Protein AF-L0GY40-F1 (afdb_monomer_lite)

Secondary structure (DSSP, 8-state):
-GGGGGTS-HHHHHHHHHHHHHHHHHHHHHHHHTSTTT-TTTS--SS-HHHHHHHHHHHTT---

pLDDT: mean 87.52, std 9.14, range [66.25, 98.56]

Sequence (64 aa):
MYKIWKIMDPRSTLLAISVFLTLLGLTIHFGLLSTEDLDWHSDGRPAPLVERAAALRAEAGLPY

Foldseek 3Di:
DVCVCVVDPPVVVVVVVVVVVVVVVVCVVVVQCPDPPRNPVPPCPPPPVVVVVVVVVVVVVDDD

Structure (mmCIF, N/CA/C/O backbone):
data_AF-L0GY40-F1
#
_entry.id   AF-L0GY40-F1
#
loop_
_atom_site.group_PDB
_atom_site.id
_atom_site.type_symbol
_atom_site.label_atom_id
_atom_site.label_alt_id
_atom_site.label_comp_id
_atom_site.label_asym_id
_atom_site.label_entity_id
_atom_site.label_seq_id
_atom_site.pdbx_PDB_ins_code
_atom_site.Cartn_x
_atom_site.Cartn_y
_atom_site.Cartn_z
_atom_site.occupancy
_atom_site.B_iso_or_equiv
_atom_site.auth_seq_id
_atom_site.auth_comp_id
_atom_site.auth_asym_id
_atom_site.auth_atom_id
_atom_site.pdbx_PDB_model_num
ATOM 1 N N . MET A 1 1 ? -4.094 0.132 28.070 1.00 74.94 1 MET A N 1
ATOM 2 C CA . MET A 1 1 ? -4.706 0.606 26.807 1.00 74.94 1 MET A CA 1
ATOM 3 C C . MET A 1 1 ? -5.691 -0.390 26.168 1.00 74.94 1 MET A C 1
ATOM 5 O O . MET A 1 1 ? -6.158 -0.141 25.072 1.00 74.94 1 MET A O 1
ATOM 9 N N . TYR A 1 2 ? -6.123 -1.463 26.850 1.00 88.12 2 TYR A N 1
ATOM 10 C CA . TYR A 1 2 ? -7.104 -2.411 26.283 1.00 88.12 2 TYR A CA 1
ATOM 11 C C . TYR A 1 2 ? -8.552 -1.882 26.261 1.00 88.12 2 TYR A C 1
ATOM 13 O O . TYR A 1 2 ? -9.413 -2.452 25.600 1.00 88.12 2 TYR A O 1
ATOM 21 N N . LYS A 1 3 ? -8.840 -0.796 26.999 1.00 92.31 3 LYS A N 1
ATOM 22 C CA . LYS A 1 3 ? -10.195 -0.237 27.132 1.00 92.31 3 LYS A CA 1
ATOM 23 C C . LYS A 1 3 ? -10.749 0.329 25.814 1.00 92.31 3 LYS A C 1
ATOM 25 O O . LYS A 1 3 ? -11.960 0.477 25.721 1.00 92.31 3 LYS A O 1
ATOM 30 N N . ILE A 1 4 ? -9.899 0.598 24.817 1.00 89.81 4 ILE A N 1
ATOM 31 C CA . ILE A 1 4 ? -10.323 1.079 23.492 1.00 89.81 4 ILE A CA 1
ATOM 32 C C . ILE A 1 4 ? -11.277 0.092 22.798 1.00 89.81 4 ILE A C 1
ATOM 34 O O . ILE A 1 4 ? -12.250 0.496 22.176 1.00 89.81 4 ILE A O 1
ATOM 38 N N . TRP A 1 5 ? -11.102 -1.208 23.038 1.00 91.12 5 TRP A N 1
ATOM 39 C CA . TRP A 1 5 ? -11.972 -2.256 22.499 1.00 91.12 5 TRP A CA 1
ATOM 40 C C . TRP A 1 5 ? -13.344 -2.351 23.180 1.00 91.12 5 TRP A C 1
ATOM 42 O O . TRP A 1 5 ? -14.162 -3.166 22.779 1.00 91.12 5 TRP A O 1
ATOM 52 N N . LYS A 1 6 ? -13.611 -1.550 24.223 1.00 90.56 6 LYS A N 1
ATOM 53 C CA . LYS A 1 6 ? -14.947 -1.480 24.845 1.00 90.56 6 LYS A CA 1
ATOM 54 C C . LYS A 1 6 ? -15.879 -0.487 24.152 1.00 90.56 6 LYS A C 1
ATOM 56 O O . LYS A 1 6 ? -17.079 -0.537 24.378 1.00 90.56 6 LYS A O 1
ATOM 61 N N . ILE A 1 7 ? -15.311 0.441 23.387 1.00 92.75 7 ILE A N 1
ATOM 62 C CA . ILE A 1 7 ? -16.029 1.498 22.659 1.00 92.75 7 ILE A CA 1
ATOM 63 C C . ILE A 1 7 ? -15.978 1.283 21.146 1.00 92.75 7 ILE A C 1
ATOM 65 O O . ILE A 1 7 ? -16.831 1.799 20.435 1.00 92.75 7 ILE A O 1
ATOM 69 N N . MET A 1 8 ? -14.996 0.525 20.655 1.00 90.75 8 MET A N 1
ATOM 70 C CA . MET A 1 8 ? -14.846 0.195 19.243 1.00 90.75 8 MET A CA 1
ATOM 71 C C . MET A 1 8 ? -15.097 -1.289 19.002 1.00 90.75 8 MET A C 1
ATOM 73 O O . MET A 1 8 ? -14.475 -2.131 19.652 1.00 90.75 8 MET A O 1
ATOM 77 N N . ASP A 1 9 ? -15.931 -1.603 18.010 1.00 93.94 9 ASP A N 1
ATOM 78 C CA . ASP A 1 9 ? -16.144 -2.982 17.577 1.00 93.94 9 ASP A CA 1
ATOM 79 C C . ASP A 1 9 ? -14.878 -3.526 16.889 1.00 93.94 9 ASP A C 1
ATOM 81 O O . ASP A 1 9 ? -14.467 -3.008 15.837 1.00 93.94 9 ASP A O 1
ATOM 85 N N . PRO A 1 10 ? -14.247 -4.587 17.431 1.00 92.69 10 PRO A N 1
ATOM 86 C CA . PRO A 1 10 ? -12.939 -5.041 16.969 1.00 92.69 10 PRO A CA 1
ATOM 87 C C . PRO A 1 10 ? -12.957 -5.535 15.523 1.00 92.69 10 PRO A C 1
ATOM 89 O O . PRO A 1 10 ? -12.054 -5.225 14.752 1.00 92.69 10 PRO A O 1
ATOM 92 N N . ARG A 1 11 ? -14.019 -6.235 15.113 1.00 95.50 11 ARG A N 1
ATOM 93 C CA . ARG A 1 11 ? -14.179 -6.724 13.736 1.00 95.50 11 ARG A CA 1
ATOM 94 C C . ARG A 1 11 ? -14.218 -5.583 12.716 1.00 95.50 11 ARG A C 1
ATOM 96 O O . ARG A 1 11 ? -13.529 -5.654 11.703 1.00 95.50 11 ARG A O 1
ATOM 103 N N . SER A 1 12 ? -15.033 -4.559 12.975 1.00 95.25 12 SER A N 1
ATOM 104 C CA . SER A 1 12 ? -15.180 -3.414 12.067 1.00 95.25 12 SER A CA 1
ATOM 105 C C . SER A 1 12 ? -13.880 -2.618 11.984 1.00 95.25 12 SER A C 1
ATOM 107 O O . SER A 1 12 ? -13.421 -2.280 10.899 1.00 95.25 12 SER A O 1
ATOM 109 N N . THR A 1 13 ? -13.227 -2.418 13.130 1.00 95.44 13 THR A N 1
ATOM 110 C CA . THR A 1 13 ? -11.939 -1.720 13.217 1.00 95.44 13 THR A CA 1
ATOM 111 C C . THR A 1 13 ? -10.850 -2.425 12.412 1.00 95.44 13 THR A C 1
ATOM 113 O O . THR A 1 13 ? -10.137 -1.774 11.652 1.00 95.44 13 THR A O 1
ATOM 116 N N . LEU A 1 14 ? -10.727 -3.750 12.546 1.00 95.75 14 LEU A N 1
ATOM 117 C CA . LEU A 1 14 ? -9.751 -4.526 11.780 1.00 95.75 14 LEU A CA 1
ATOM 118 C C . LEU A 1 14 ? -10.014 -4.412 10.277 1.00 95.75 14 LEU A C 1
ATOM 120 O O . LEU A 1 14 ? -9.083 -4.147 9.524 1.00 95.75 14 LEU A O 1
ATOM 124 N N . LEU A 1 15 ? -11.275 -4.527 9.851 1.00 97.38 15 LEU A N 1
ATOM 125 C CA . LEU A 1 15 ? -11.639 -4.371 8.443 1.00 97.38 15 LEU A CA 1
ATOM 126 C C . LEU A 1 15 ? -11.319 -2.962 7.924 1.00 97.38 15 LEU A C 1
ATOM 128 O O . LEU A 1 15 ? -10.738 -2.828 6.850 1.00 97.38 15 LEU A O 1
ATOM 132 N N . ALA A 1 16 ? -11.659 -1.924 8.690 1.00 97.06 16 ALA A N 1
ATOM 133 C CA . ALA A 1 16 ? -11.401 -0.536 8.324 1.00 97.06 16 ALA A CA 1
ATOM 134 C C . ALA A 1 16 ? -9.901 -0.269 8.153 1.00 97.06 16 ALA A C 1
ATOM 136 O O . ALA A 1 16 ? -9.500 0.320 7.152 1.00 97.06 16 ALA A O 1
ATOM 137 N N . ILE A 1 17 ? -9.068 -0.748 9.083 1.00 97.38 17 ILE A N 1
ATOM 138 C CA . ILE A 1 17 ? -7.610 -0.609 8.996 1.00 97.38 17 ILE A CA 1
ATOM 139 C C . ILE A 1 17 ? -7.063 -1.400 7.806 1.00 97.38 17 ILE A C 1
ATOM 141 O O . ILE A 1 17 ? -6.258 -0.859 7.055 1.00 97.38 17 ILE A O 1
ATOM 145 N N . SER A 1 18 ? -7.505 -2.643 7.593 1.00 97.88 18 SER A N 1
ATOM 146 C CA . SER A 1 18 ? -7.067 -3.445 6.446 1.00 97.88 18 SER A CA 1
ATOM 147 C C . SER A 1 18 ? -7.378 -2.751 5.122 1.00 97.88 18 SER A C 1
ATOM 149 O O . SER A 1 18 ? -6.478 -2.564 4.311 1.00 97.88 18 SER A O 1
ATOM 151 N N . VAL A 1 19 ? -8.621 -2.306 4.924 1.00 98.44 19 VAL A N 1
ATOM 152 C CA . VAL A 1 19 ? -9.032 -1.6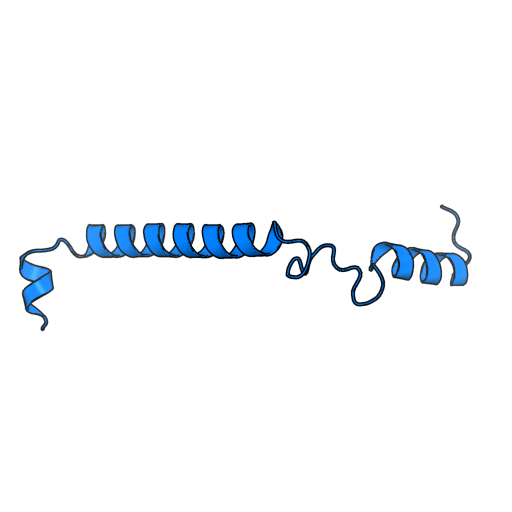14 3.694 1.00 98.44 19 VAL A CA 1
ATOM 153 C C . VAL A 1 19 ? -8.278 -0.297 3.533 1.00 98.44 19 VAL A C 1
ATOM 155 O O . VAL A 1 19 ? -7.754 -0.028 2.455 1.00 98.44 19 VAL A O 1
ATOM 158 N N . PHE A 1 20 ? -8.174 0.503 4.595 1.00 98.00 20 PHE A N 1
ATOM 159 C CA . PHE A 1 20 ? -7.453 1.773 4.561 1.00 98.00 20 PHE A CA 1
ATOM 160 C C . PHE A 1 20 ? -5.981 1.584 4.185 1.00 98.00 20 PHE A C 1
ATOM 162 O O . PHE A 1 20 ? -5.495 2.258 3.282 1.00 98.00 20 PHE A O 1
ATOM 169 N N . LEU A 1 21 ? -5.280 0.647 4.829 1.00 98.25 21 LEU A N 1
ATOM 170 C CA . LEU A 1 21 ? -3.869 0.384 4.549 1.00 98.25 21 LEU A CA 1
ATOM 171 C C . LEU A 1 21 ? -3.660 -0.196 3.150 1.00 98.25 21 LEU A C 1
ATOM 173 O O . LEU A 1 21 ? -2.702 0.187 2.484 1.00 98.25 21 LEU A O 1
ATOM 177 N N . THR A 1 22 ? -4.548 -1.071 2.673 1.00 98.44 22 THR A N 1
ATOM 178 C CA . THR A 1 22 ? -4.483 -1.579 1.297 1.00 98.44 22 THR A CA 1
ATOM 179 C C . THR A 1 22 ? -4.675 -0.454 0.286 1.00 98.44 22 THR A C 1
ATOM 181 O O . THR A 1 22 ? -3.870 -0.327 -0.633 1.00 98.44 22 THR A O 1
ATOM 184 N N . LEU A 1 23 ? -5.691 0.393 0.461 1.00 98.56 23 LEU A N 1
ATOM 185 C CA . LEU A 1 23 ? -5.930 1.527 -0.434 1.00 98.56 23 LEU A CA 1
ATOM 186 C C . LEU A 1 23 ? -4.773 2.526 -0.398 1.00 98.56 23 LEU A C 1
ATOM 188 O O . LEU A 1 23 ? -4.327 2.976 -1.451 1.00 98.56 23 LEU A O 1
ATOM 192 N N . LEU A 1 24 ? -4.255 2.837 0.791 1.00 98.44 24 LEU A N 1
ATOM 193 C CA . LEU A 1 24 ? -3.106 3.723 0.961 1.00 98.44 24 LEU A CA 1
ATOM 194 C C . LEU A 1 24 ? -1.858 3.144 0.285 1.00 98.44 24 LEU A C 1
ATOM 196 O O . LEU A 1 24 ? -1.178 3.851 -0.452 1.00 98.44 24 LEU A O 1
ATOM 200 N N . GLY A 1 25 ? -1.592 1.851 0.480 1.00 98.19 25 GLY A N 1
ATOM 201 C CA . GLY A 1 25 ? -0.492 1.146 -0.167 1.00 98.19 25 GLY A CA 1
ATOM 202 C C . GLY A 1 25 ? -0.602 1.204 -1.687 1.00 98.19 25 GLY A C 1
ATOM 203 O O . GLY A 1 25 ? 0.346 1.625 -2.344 1.00 98.19 25 GLY A O 1
ATOM 204 N N . LEU A 1 26 ? -1.764 0.862 -2.248 1.00 97.62 26 LEU A N 1
ATOM 205 C CA . LEU A 1 26 ? -2.001 0.941 -3.692 1.00 97.62 26 LEU A CA 1
ATOM 206 C C . LEU A 1 26 ? -1.844 2.371 -4.216 1.00 97.62 26 LEU A C 1
ATOM 208 O O . LEU A 1 26 ? -1.182 2.574 -5.226 1.00 97.62 26 LEU A O 1
ATOM 212 N N . THR A 1 27 ? -2.386 3.361 -3.505 1.00 98.06 27 THR A N 1
ATOM 213 C CA . THR A 1 27 ? -2.270 4.781 -3.873 1.00 98.06 27 THR A CA 1
ATOM 214 C C . THR A 1 27 ? -0.812 5.211 -3.967 1.00 98.06 27 THR A C 1
ATOM 216 O O . THR A 1 27 ? -0.430 5.867 -4.929 1.00 98.06 27 THR A O 1
ATOM 219 N N . ILE A 1 28 ? 0.019 4.809 -3.002 1.00 97.06 28 ILE A N 1
ATOM 220 C CA . ILE A 1 28 ? 1.451 5.116 -3.015 1.00 97.06 28 ILE A CA 1
ATOM 221 C C . ILE A 1 28 ? 2.135 4.419 -4.196 1.00 97.06 28 ILE A C 1
ATOM 223 O O . ILE A 1 28 ? 2.842 5.082 -4.944 1.00 97.06 28 ILE A O 1
ATOM 227 N N . HIS A 1 29 ? 1.898 3.121 -4.418 1.00 95.44 29 HIS A N 1
ATOM 228 C CA . HIS A 1 29 ? 2.547 2.391 -5.515 1.00 95.44 29 HIS A CA 1
ATOM 229 C C . HIS A 1 29 ? 2.168 2.965 -6.879 1.00 95.44 29 HIS A C 1
ATOM 231 O O . HIS A 1 29 ? 3.057 3.285 -7.658 1.00 95.44 29 HIS A O 1
ATOM 237 N N . PHE A 1 30 ? 0.873 3.148 -7.150 1.00 95.50 30 PHE A N 1
ATOM 238 C CA . PHE A 1 30 ? 0.419 3.753 -8.403 1.00 95.50 30 PHE A CA 1
ATOM 239 C C . PHE A 1 30 ? 0.869 5.210 -8.536 1.00 95.50 30 PHE A C 1
ATOM 241 O O . PHE A 1 30 ? 1.152 5.656 -9.642 1.00 95.50 30 PHE A O 1
ATOM 248 N N . GLY A 1 31 ? 0.989 5.935 -7.422 1.00 95.44 31 GLY A N 1
ATOM 249 C CA . GLY A 1 31 ? 1.565 7.274 -7.399 1.00 95.44 31 GLY A CA 1
ATOM 250 C C . GLY A 1 31 ? 3.027 7.284 -7.845 1.00 95.44 31 GLY A C 1
ATOM 251 O O . GLY A 1 31 ? 3.373 8.061 -8.726 1.00 95.44 31 GLY A O 1
ATOM 252 N N . LEU A 1 32 ? 3.868 6.402 -7.292 1.00 95.25 32 LEU A N 1
ATOM 253 C CA . LEU A 1 32 ? 5.278 6.275 -7.689 1.00 95.25 32 LEU A CA 1
ATOM 254 C C . LEU A 1 32 ? 5.410 5.813 -9.143 1.00 95.25 32 LEU A C 1
ATOM 256 O O . LEU A 1 32 ? 6.190 6.389 -9.896 1.00 95.25 32 LEU A O 1
ATOM 260 N N . LEU A 1 33 ? 4.609 4.826 -9.544 1.00 94.19 33 LEU A N 1
ATOM 261 C CA . LEU A 1 33 ? 4.615 4.279 -10.900 1.00 94.19 33 LEU A CA 1
ATOM 262 C C . LEU A 1 33 ? 4.164 5.291 -11.963 1.00 94.19 33 LEU A C 1
ATOM 264 O O . LEU A 1 33 ? 4.468 5.134 -13.135 1.00 94.19 33 LEU A O 1
ATOM 268 N N . SER A 1 34 ? 3.425 6.328 -11.564 1.00 91.81 34 SER A N 1
ATOM 269 C CA . SER A 1 34 ? 3.019 7.416 -12.454 1.00 91.81 34 SER A CA 1
ATOM 270 C C . SER A 1 34 ? 4.106 8.484 -12.638 1.00 91.81 34 SER A C 1
ATOM 272 O O . SER A 1 34 ? 3.892 9.417 -13.414 1.00 91.81 34 SER A O 1
ATOM 274 N N . THR A 1 35 ? 5.221 8.418 -11.904 1.00 91.69 35 THR A N 1
ATOM 275 C CA . THR A 1 35 ? 6.320 9.389 -12.034 1.00 91.69 35 THR A CA 1
ATOM 276 C C . THR A 1 35 ? 7.318 8.964 -13.106 1.00 91.69 35 THR A C 1
ATOM 278 O O . THR A 1 35 ? 7.505 7.776 -13.338 1.00 91.69 35 THR A O 1
ATOM 281 N N . GLU A 1 36 ? 7.987 9.935 -13.734 1.00 83.88 36 GLU A N 1
ATOM 282 C CA . GLU A 1 36 ? 8.966 9.663 -14.799 1.00 83.88 36 GLU A CA 1
ATOM 283 C C . GLU A 1 36 ? 10.232 8.961 -14.275 1.00 83.88 36 GLU A C 1
ATOM 285 O O . GLU A 1 36 ? 10.767 8.089 -14.949 1.00 83.88 36 GLU A O 1
ATOM 290 N N . ASP A 1 37 ? 10.683 9.300 -13.062 1.00 85.06 37 ASP A N 1
ATOM 291 C CA . ASP A 1 37 ? 11.961 8.816 -12.521 1.00 85.06 37 ASP A CA 1
ATOM 292 C C . ASP A 1 37 ? 11.842 7.578 -11.618 1.00 85.06 37 ASP A C 1
ATOM 294 O O . ASP A 1 37 ? 12.808 6.829 -11.475 1.00 85.06 37 ASP A O 1
ATOM 298 N N . LEU A 1 38 ? 10.702 7.379 -10.941 1.00 89.06 38 LEU A N 1
ATOM 299 C CA . LEU A 1 38 ? 10.539 6.303 -9.948 1.00 89.06 38 LEU A CA 1
ATOM 300 C C . LEU A 1 38 ? 9.741 5.108 -10.481 1.00 89.06 38 LEU A C 1
ATOM 302 O O . LEU A 1 38 ? 9.527 4.153 -9.731 1.00 89.06 38 LEU A O 1
ATOM 306 N N . ASP A 1 39 ? 9.301 5.136 -11.742 1.00 89.81 39 ASP A N 1
ATOM 307 C CA . ASP A 1 39 ? 8.639 3.994 -12.371 1.00 89.81 39 ASP A CA 1
ATOM 308 C C . ASP A 1 39 ? 9.639 2.871 -12.667 1.00 89.81 39 ASP A C 1
ATOM 310 O O . ASP A 1 39 ? 10.305 2.849 -13.695 1.00 89.81 39 ASP A O 1
ATOM 314 N N . TRP A 1 40 ? 9.687 1.862 -11.805 1.00 86.31 40 TRP A N 1
ATOM 315 C CA . TRP A 1 40 ? 10.567 0.711 -12.002 1.00 86.31 40 TRP A CA 1
ATOM 316 C C . TRP A 1 40 ? 10.071 -0.290 -13.063 1.00 86.31 40 TRP A C 1
ATOM 318 O O . TRP A 1 40 ? 10.792 -1.241 -13.367 1.00 86.31 40 TRP A O 1
ATOM 328 N N . HIS A 1 41 ? 8.860 -0.144 -13.610 1.00 84.62 41 HIS A N 1
ATOM 329 C CA . HIS A 1 41 ? 8.375 -1.012 -14.689 1.00 84.62 41 HIS A CA 1
ATOM 330 C C . HIS A 1 41 ? 8.893 -0.569 -16.059 1.00 84.62 41 HIS A C 1
ATOM 332 O O . HIS A 1 41 ? 9.209 -1.427 -16.888 1.00 84.62 41 HIS A O 1
ATOM 338 N N . SER A 1 42 ? 8.995 0.742 -16.291 1.00 80.06 42 SER A N 1
ATOM 339 C CA . SER A 1 42 ? 9.337 1.304 -17.606 1.00 80.06 42 SER A CA 1
ATOM 340 C C . SER A 1 42 ? 10.713 1.977 -17.668 1.00 80.06 42 SER A C 1
ATOM 342 O O . SER A 1 42 ? 11.108 2.423 -18.741 1.00 80.06 42 SER A O 1
ATOM 344 N N . ASP A 1 43 ? 11.489 1.985 -16.578 1.00 78.31 43 ASP A N 1
ATOM 345 C CA . ASP A 1 43 ? 12.829 2.607 -16.486 1.00 78.31 43 ASP A CA 1
ATOM 346 C C . ASP A 1 43 ? 13.911 1.958 -17.389 1.00 78.31 43 ASP A C 1
ATOM 348 O O . ASP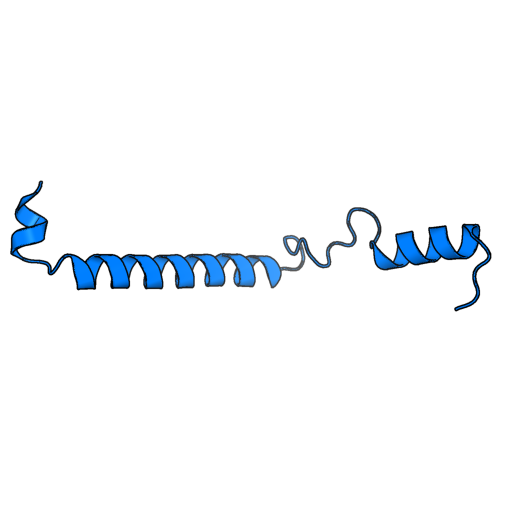 A 1 43 ? 15.066 2.378 -17.425 1.00 78.31 43 ASP A O 1
ATOM 352 N N . GLY A 1 44 ? 13.582 0.890 -18.127 1.00 74.88 44 GLY A N 1
ATOM 353 C CA . GLY A 1 44 ? 14.505 0.247 -19.075 1.00 74.88 44 GLY A CA 1
ATOM 354 C C . GLY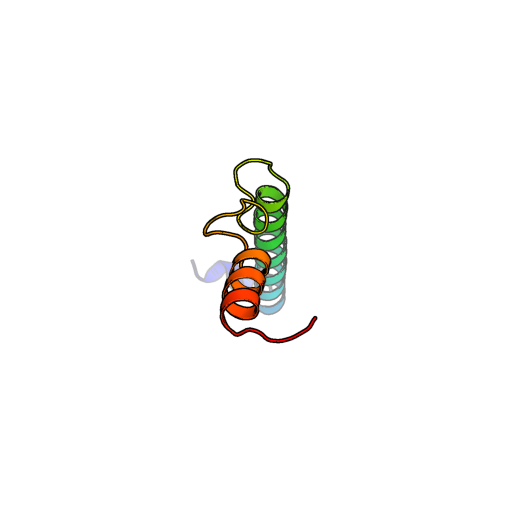 A 1 44 ? 15.739 -0.398 -18.425 1.00 74.88 44 GLY A C 1
ATOM 355 O O . GLY A 1 44 ? 16.716 -0.711 -19.113 1.00 74.88 44 GLY A O 1
ATOM 356 N N . ARG A 1 45 ? 15.713 -0.594 -17.099 1.00 75.44 45 ARG A N 1
ATOM 357 C CA . ARG A 1 45 ? 16.839 -1.066 -16.288 1.00 75.44 45 ARG A CA 1
ATOM 358 C C . ARG A 1 45 ? 16.488 -2.331 -15.495 1.00 75.44 45 ARG A C 1
ATOM 360 O O . ARG A 1 45 ? 15.491 -2.340 -14.779 1.00 75.44 45 ARG A O 1
ATOM 367 N N . PRO A 1 46 ? 17.347 -3.370 -15.524 1.00 70.69 46 PRO A N 1
ATOM 368 C CA . PRO A 1 46 ? 18.372 -3.629 -16.545 1.00 70.69 46 PRO A CA 1
ATOM 369 C C . PRO A 1 46 ? 17.717 -3.806 -17.929 1.00 70.69 46 PRO A C 1
ATOM 371 O O . PRO A 1 46 ? 16.495 -3.895 -17.996 1.00 70.69 46 PRO A O 1
ATOM 374 N N . ALA A 1 47 ? 18.522 -3.840 -19.005 1.00 69.44 47 ALA A N 1
ATOM 375 C CA . ALA A 1 47 ? 18.062 -3.864 -20.405 1.00 69.44 47 ALA A CA 1
ATOM 376 C C . ALA A 1 47 ? 16.716 -4.597 -20.584 1.00 69.44 47 ALA A C 1
ATOM 378 O O . ALA A 1 47 ? 16.617 -5.737 -20.103 1.00 69.44 47 ALA A O 1
ATOM 379 N N . PRO A 1 48 ? 15.711 -3.978 -21.244 1.00 75.94 48 PRO A N 1
ATOM 380 C CA . PRO A 1 48 ? 14.338 -4.469 -21.270 1.00 75.94 48 PRO A CA 1
ATOM 381 C C . PRO A 1 48 ? 14.315 -5.966 -21.541 1.00 75.94 48 PRO A C 1
ATOM 383 O O . PRO A 1 48 ? 14.890 -6.426 -22.527 1.00 75.94 48 PRO A O 1
ATOM 386 N N . LEU A 1 49 ? 13.667 -6.745 -20.670 1.00 75.69 49 LEU A N 1
ATOM 387 C CA . LEU A 1 49 ? 13.668 -8.210 -20.775 1.00 75.69 49 LEU A CA 1
ATOM 388 C C . LEU A 1 49 ? 13.218 -8.689 -22.162 1.00 75.69 49 LEU A C 1
ATOM 390 O O . LEU A 1 49 ? 13.682 -9.723 -22.629 1.00 75.69 49 LEU A O 1
ATOM 394 N N . VAL A 1 50 ? 12.367 -7.910 -22.835 1.00 75.81 50 VAL A N 1
ATOM 395 C CA . VAL A 1 50 ? 11.925 -8.141 -24.213 1.00 75.81 50 VAL A CA 1
ATOM 396 C C . VAL A 1 50 ? 13.061 -7.950 -25.225 1.00 75.81 50 VAL A C 1
ATOM 398 O O . VAL A 1 50 ? 13.271 -8.831 -26.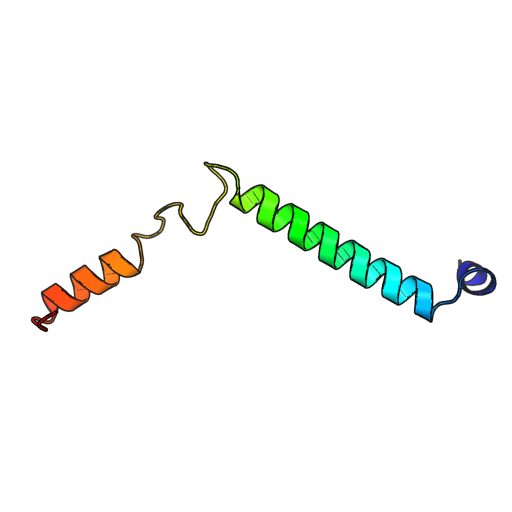053 1.00 75.81 50 VAL A O 1
ATOM 401 N N . GLU A 1 51 ? 13.835 -6.864 -25.144 1.00 76.44 51 GLU A N 1
ATOM 402 C CA . GLU A 1 51 ? 15.017 -6.653 -25.998 1.00 76.44 51 GLU A CA 1
ATOM 403 C C . GLU A 1 51 ? 16.111 -7.682 -25.711 1.00 76.44 51 GLU A C 1
ATOM 405 O O . GLU A 1 51 ? 16.689 -8.250 -26.634 1.00 76.44 51 GLU A O 1
ATOM 410 N N . ARG A 1 52 ? 16.361 -7.986 -24.433 1.00 77.19 52 ARG A N 1
ATOM 411 C CA . ARG A 1 52 ? 17.299 -9.036 -24.017 1.00 77.19 52 ARG A CA 1
ATOM 412 C C . ARG A 1 52 ? 16.870 -10.401 -24.558 1.00 77.19 52 ARG A C 1
ATOM 414 O O . ARG A 1 52 ? 17.707 -11.147 -25.057 1.00 77.19 52 ARG A O 1
ATOM 421 N N . ALA A 1 53 ? 15.582 -10.732 -24.474 1.00 79.00 53 ALA A N 1
ATOM 422 C CA . ALA A 1 53 ? 15.040 -11.973 -25.015 1.00 79.00 53 ALA A CA 1
ATOM 423 C C . ALA A 1 53 ? 15.132 -12.011 -26.545 1.00 79.00 53 ALA A C 1
ATOM 425 O O . ALA A 1 53 ? 15.484 -13.052 -27.092 1.00 79.00 53 ALA A O 1
ATOM 426 N N . ALA A 1 54 ? 14.871 -10.896 -27.231 1.00 80.06 54 ALA A N 1
ATOM 427 C CA . ALA A 1 54 ? 15.028 -10.787 -28.678 1.00 80.06 54 ALA A CA 1
ATOM 428 C C . ALA A 1 54 ? 16.494 -10.963 -29.110 1.00 80.06 54 ALA A C 1
ATOM 430 O O . ALA A 1 54 ? 16.756 -11.718 -30.043 1.00 80.06 54 ALA A O 1
ATOM 431 N N . ALA A 1 55 ? 17.448 -10.356 -28.395 1.00 80.25 55 ALA A N 1
ATOM 432 C CA . ALA A 1 55 ? 18.881 -10.516 -28.641 1.00 80.25 55 ALA A CA 1
ATOM 433 C C . ALA A 1 55 ? 19.332 -11.976 -28.468 1.00 80.25 55 ALA A C 1
ATOM 435 O O . ALA A 1 55 ? 19.906 -12.553 -29.386 1.00 80.25 55 ALA A O 1
ATOM 436 N N . LEU A 1 56 ? 18.969 -12.619 -27.352 1.00 82.06 56 LEU A N 1
ATOM 437 C CA . LEU A 1 56 ? 19.275 -14.036 -27.109 1.00 82.06 56 LEU A CA 1
ATOM 438 C C . LEU A 1 56 ? 18.623 -14.968 -28.145 1.00 82.06 56 LEU A C 1
ATOM 440 O O . LEU A 1 56 ? 19.179 -16.003 -28.505 1.00 82.06 56 LEU A O 1
ATOM 444 N N . ARG A 1 57 ? 17.429 -14.624 -28.636 1.00 78.31 57 ARG A N 1
ATOM 445 C CA . ARG A 1 57 ? 16.705 -15.414 -29.643 1.00 78.31 57 ARG A CA 1
ATOM 446 C C . ARG A 1 57 ? 17.309 -15.255 -31.041 1.00 78.31 57 ARG A C 1
ATOM 448 O O . ARG A 1 57 ? 17.379 -16.239 -31.774 1.00 78.31 57 ARG A O 1
ATOM 455 N N . ALA A 1 58 ? 17.785 -14.053 -31.372 1.00 80.25 58 ALA A N 1
ATOM 456 C CA . ALA A 1 58 ? 18.564 -13.784 -32.577 1.00 80.25 58 ALA A CA 1
ATOM 457 C C . ALA A 1 58 ? 19.914 -14.520 -32.543 1.00 80.25 58 ALA A C 1
ATOM 459 O O . ALA A 1 58 ? 20.289 -15.145 -33.532 1.00 80.25 58 ALA A O 1
ATOM 460 N N . GLU A 1 59 ? 20.594 -14.533 -31.391 1.00 81.19 59 GLU A N 1
ATOM 461 C CA . GLU A 1 59 ? 21.795 -15.350 -31.160 1.00 81.19 59 GLU A CA 1
ATOM 462 C C . GLU A 1 59 ? 21.514 -16.854 -31.332 1.00 81.19 59 GLU A C 1
ATOM 464 O O . GLU A 1 59 ? 22.349 -17.585 -31.860 1.00 81.19 59 GLU A O 1
ATOM 469 N N . ALA A 1 60 ? 20.323 -17.321 -30.944 1.00 85.19 60 ALA A N 1
ATOM 470 C CA . ALA A 1 60 ? 19.902 -18.715 -31.089 1.00 85.19 60 ALA A CA 1
ATOM 471 C C . ALA A 1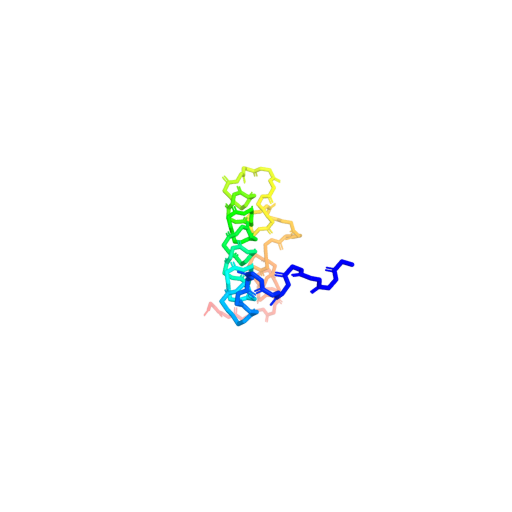 60 ? 19.428 -19.101 -32.509 1.00 85.19 60 ALA A C 1
ATOM 473 O O . ALA A 1 60 ? 19.116 -20.270 -32.740 1.00 85.19 60 ALA A O 1
ATOM 474 N N . GLY A 1 61 ? 19.353 -18.157 -33.457 1.00 81.44 61 GLY A N 1
ATOM 475 C CA . GLY A 1 61 ? 18.986 -18.426 -34.855 1.00 81.44 61 GLY A CA 1
ATOM 476 C C . GLY A 1 61 ? 17.540 -18.895 -35.076 1.00 81.44 61 GLY A C 1
ATOM 477 O O . GLY A 1 61 ? 17.249 -19.522 -36.095 1.00 81.44 61 GLY A O 1
ATOM 478 N N . LEU A 1 62 ? 16.629 -18.625 -34.136 1.00 75.31 62 LEU A N 1
ATOM 479 C CA . LEU A 1 62 ? 15.216 -19.003 -34.248 1.00 75.31 62 LEU A CA 1
ATOM 480 C C . LEU A 1 62 ? 14.439 -17.944 -35.059 1.00 75.31 62 LEU A C 1
ATOM 482 O O . LEU A 1 62 ? 14.598 -16.753 -34.778 1.00 75.31 62 LEU A O 1
ATOM 486 N N . PRO A 1 63 ? 13.592 -18.328 -36.038 1.00 74.56 63 PRO A N 1
ATOM 487 C CA . PRO A 1 63 ? 12.718 -17.377 -36.725 1.00 74.56 63 PRO A CA 1
ATOM 488 C C . PRO A 1 63 ? 11.639 -16.814 -35.779 1.00 74.56 63 PRO A C 1
ATOM 490 O O . PRO A 1 63 ? 11.378 -17.395 -34.722 1.00 74.56 63 PRO A O 1
ATOM 493 N N . TYR A 1 64 ? 11.079 -15.665 -36.186 1.00 66.25 64 TYR A N 1
ATOM 494 C CA . TYR A 1 64 ? 10.125 -14.814 -35.455 1.00 66.25 64 TYR A CA 1
ATOM 495 C C . TYR A 1 64 ? 9.058 -15.580 -34.657 1.00 66.25 64 TYR A C 1
ATOM 497 O O . TYR A 1 64 ? 8.385 -16.465 -35.230 1.00 66.25 64 TYR A O 1
#

Organism: NCBI:txid765912

InterPro domains:
  IPR000066 Antenna complex, alpha/beta subunit [PF00556] (1-41)
  IPR018332 Antenna complex, alpha subunit [NF040861] (2-41)
  IPR018332 Antenna complex, alpha subunit [PR00673] (3-10)
  IPR018332 Antenna complex, alpha subunit [PR00673] (10-29)
  IPR018332 Antenna complex, alpha subunit [PR00673] (29-40)
  IPR035889 Light-harvesting complex [G3DSA:4.10.220.20] (1-55)
  IP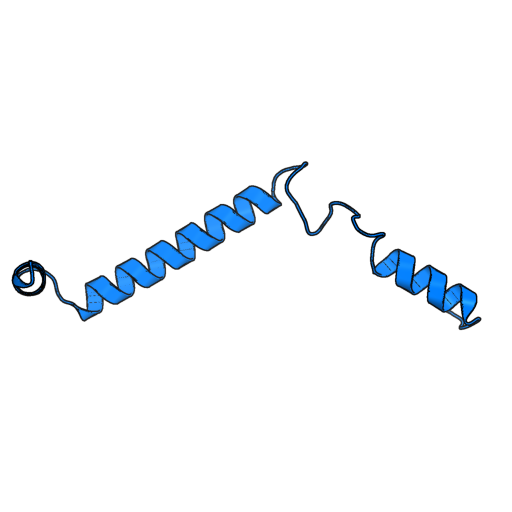R035889 Light-harvesting complex [SSF56918] (1-47)

Radius of gyration: 23.02 Å; chains: 1; bounding box: 38×29×64 Å